Protein AF-A0A813F2N4-F1 (afdb_monomer)

pLDDT: mean 88.95, std 10.35, range [57.5, 98.19]

Structure (mmCIF, N/CA/C/O backbone):
data_AF-A0A813F2N4-F1
#
_entry.id   AF-A0A813F2N4-F1
#
loop_
_atom_site.group_PDB
_atom_site.id
_atom_site.type_symbol
_atom_site.label_atom_id
_atom_site.label_alt_id
_atom_sit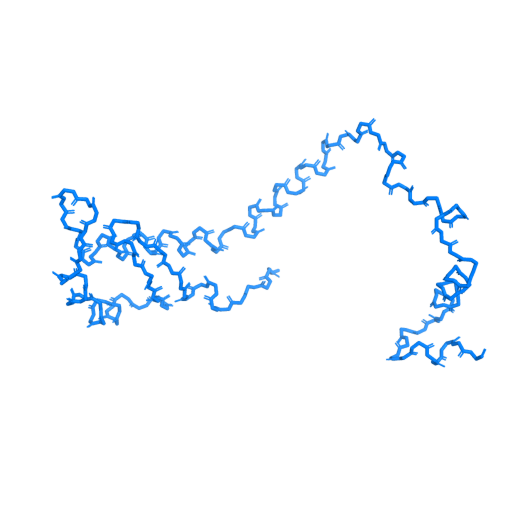e.label_comp_id
_atom_site.label_asym_id
_atom_site.label_entity_id
_atom_site.label_seq_id
_atom_site.pdbx_PDB_ins_code
_atom_site.Cartn_x
_atom_site.Cartn_y
_atom_site.Cartn_z
_atom_site.occupancy
_atom_site.B_iso_or_equiv
_atom_site.auth_seq_id
_atom_site.auth_comp_id
_atom_site.auth_asym_id
_atom_site.auth_atom_id
_atom_site.pdbx_PDB_model_num
ATOM 1 N N . ALA A 1 1 ? 2.664 7.830 13.605 1.00 60.53 1 ALA A N 1
ATOM 2 C CA . ALA A 1 1 ? 3.232 7.097 12.456 1.00 60.53 1 ALA A CA 1
ATOM 3 C C . ALA A 1 1 ? 2.482 5.782 12.321 1.00 60.53 1 ALA A C 1
ATOM 5 O O . ALA A 1 1 ? 2.373 5.070 13.312 1.00 60.53 1 ALA A O 1
ATOM 6 N N . HIS A 1 2 ? 1.909 5.490 11.155 1.00 71.88 2 HIS A N 1
ATOM 7 C CA . HIS A 1 2 ? 1.276 4.191 10.918 1.00 71.88 2 HIS A CA 1
ATOM 8 C C . HIS A 1 2 ? 2.369 3.156 10.668 1.00 71.88 2 HIS A C 1
ATOM 10 O O . HIS A 1 2 ? 3.283 3.407 9.882 1.00 71.88 2 HIS A O 1
ATOM 16 N N . TYR A 1 3 ? 2.291 2.008 11.338 1.00 78.62 3 TYR A N 1
ATOM 17 C CA . TYR A 1 3 ? 3.187 0.903 11.032 1.00 78.62 3 TYR A CA 1
ATOM 18 C C . TYR A 1 3 ? 2.746 0.268 9.712 1.00 78.62 3 TYR A C 1
ATOM 20 O O . TYR A 1 3 ? 1.629 -0.235 9.599 1.00 78.62 3 TYR A O 1
ATOM 28 N N . MET A 1 4 ? 3.626 0.298 8.716 1.00 84.62 4 MET A N 1
ATOM 29 C CA . MET A 1 4 ? 3.461 -0.450 7.476 1.00 84.62 4 MET A CA 1
ATOM 30 C C . MET A 1 4 ? 4.575 -1.475 7.377 1.00 84.62 4 MET A C 1
ATOM 32 O O . MET A 1 4 ? 5.746 -1.160 7.586 1.00 84.62 4 MET A O 1
ATOM 36 N N . CYS A 1 5 ? 4.212 -2.702 7.016 1.00 89.75 5 CYS A N 1
ATOM 37 C CA . CYS A 1 5 ? 5.206 -3.703 6.673 1.00 89.75 5 CYS A CA 1
ATOM 38 C C . CYS A 1 5 ? 5.979 -3.248 5.429 1.00 89.75 5 CYS A C 1
ATOM 40 O O . CYS A 1 5 ? 5.365 -2.869 4.430 1.00 89.75 5 CYS A O 1
ATOM 42 N N . ASN A 1 6 ? 7.310 -3.352 5.458 1.00 91.88 6 ASN A N 1
ATOM 43 C CA . ASN A 1 6 ? 8.155 -3.013 4.312 1.00 91.88 6 ASN A CA 1
ATOM 44 C C . ASN A 1 6 ? 7.744 -3.780 3.041 1.00 91.88 6 ASN A C 1
ATOM 46 O O . ASN A 1 6 ? 7.695 -3.200 1.963 1.00 91.88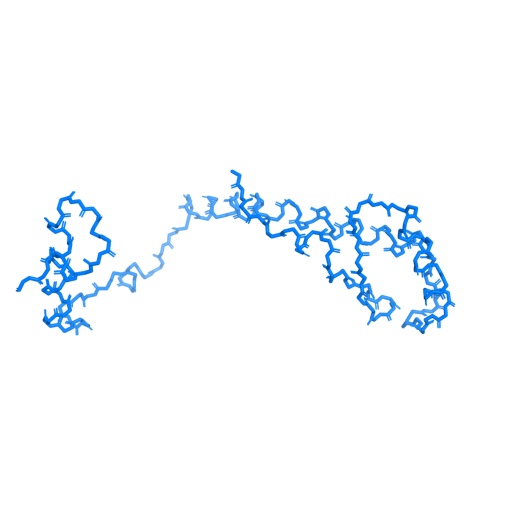 6 ASN A O 1
ATOM 50 N N . CYS A 1 7 ? 7.327 -5.046 3.176 1.00 93.62 7 CYS A N 1
ATOM 51 C CA . CYS A 1 7 ? 6.865 -5.869 2.055 1.00 93.62 7 CYS A CA 1
ATOM 52 C C . CYS A 1 7 ? 5.716 -5.221 1.268 1.00 93.62 7 CYS A C 1
ATOM 54 O O . CYS A 1 7 ? 5.628 -5.395 0.058 1.00 93.62 7 CYS A O 1
ATOM 56 N N . ARG A 1 8 ? 4.845 -4.445 1.930 1.00 92.69 8 ARG A N 1
ATOM 57 C CA . ARG A 1 8 ? 3.736 -3.739 1.271 1.00 92.69 8 ARG A CA 1
ATOM 58 C C . ARG A 1 8 ? 4.237 -2.680 0.288 1.00 92.69 8 ARG A C 1
ATOM 60 O O . ARG A 1 8 ? 3.557 -2.414 -0.702 1.00 92.69 8 ARG A O 1
ATOM 67 N N . LEU A 1 9 ? 5.385 -2.075 0.583 1.00 95.06 9 LEU A N 1
ATOM 68 C CA . LEU A 1 9 ? 5.989 -0.988 -0.185 1.00 95.06 9 LEU A CA 1
ATOM 69 C C . LEU A 1 9 ? 7.021 -1.462 -1.204 1.00 95.06 9 LEU A C 1
ATOM 71 O O . LEU A 1 9 ? 7.483 -0.633 -1.983 1.00 95.06 9 LEU A O 1
ATOM 75 N N . THR A 1 10 ? 7.390 -2.744 -1.179 1.00 97.06 10 THR A N 1
ATOM 76 C CA . THR A 1 10 ? 8.443 -3.276 -2.050 1.00 97.06 10 THR A CA 1
ATOM 77 C C . THR A 1 10 ? 8.026 -4.453 -2.915 1.00 97.06 10 THR A C 1
ATOM 79 O O . THR A 1 10 ? 8.711 -4.759 -3.885 1.00 97.06 10 THR A O 1
ATOM 82 N N . ARG A 1 11 ? 6.910 -5.117 -2.605 1.00 96.75 11 ARG A N 1
ATOM 83 C CA . ARG A 1 11 ? 6.490 -6.338 -3.299 1.00 96.75 11 ARG A CA 1
ATOM 84 C C . ARG A 1 11 ? 5.076 -6.244 -3.844 1.00 96.75 11 ARG A C 1
ATOM 86 O O . ARG A 1 11 ? 4.241 -5.465 -3.364 1.00 96.75 11 ARG A O 1
ATOM 93 N N . ASN A 1 12 ? 4.798 -7.154 -4.774 1.00 95.94 12 ASN A N 1
ATOM 94 C CA . ASN A 1 12 ? 3.459 -7.441 -5.267 1.00 95.94 12 ASN A CA 1
ATOM 95 C C . ASN A 1 12 ? 2.806 -6.187 -5.880 1.00 95.94 12 ASN A C 1
ATOM 97 O O . ASN A 1 12 ? 1.712 -5.776 -5.486 1.00 95.94 12 ASN A O 1
ATOM 101 N N . PHE A 1 13 ? 3.524 -5.517 -6.781 1.00 97.75 13 PHE A N 1
ATOM 102 C CA . PHE A 1 13 ? 2.972 -4.468 -7.639 1.00 97.75 13 PHE A CA 1
ATOM 103 C C . PHE A 1 13 ? 2.409 -5.115 -8.895 1.00 97.75 13 PHE A C 1
ATOM 105 O O . PHE A 1 13 ? 3.151 -5.771 -9.612 1.00 97.75 13 PHE A O 1
ATOM 112 N N . PHE A 1 14 ? 1.105 -4.991 -9.118 1.00 96.81 14 PHE A N 1
ATOM 113 C CA . PHE A 1 14 ? 0.442 -5.652 -10.239 1.00 96.81 14 PHE A CA 1
ATOM 114 C C . PHE A 1 14 ? 0.330 -4.685 -11.407 1.00 96.81 14 PHE A C 1
ATOM 116 O O . PHE A 1 14 ? -0.238 -3.607 -11.236 1.00 96.81 14 PHE A O 1
ATOM 123 N N . VAL A 1 15 ? 0.829 -5.080 -12.573 1.00 96.00 15 VAL A N 1
ATOM 124 C CA . VAL A 1 15 ? 0.787 -4.264 -13.790 1.00 96.00 15 VAL A CA 1
ATOM 125 C C . VAL A 1 15 ? -0.188 -4.913 -14.755 1.00 96.00 15 VAL A C 1
ATOM 127 O O . VAL A 1 15 ? 0.062 -5.979 -15.319 1.00 96.00 15 VAL A O 1
ATOM 130 N N . ARG A 1 16 ? -1.348 -4.273 -14.910 1.00 94.12 16 ARG A N 1
ATOM 131 C CA . ARG A 1 16 ? -2.510 -4.849 -15.602 1.00 94.12 16 ARG A CA 1
ATOM 132 C C . ARG A 1 16 ? -2.230 -5.167 -17.067 1.00 94.12 16 ARG A C 1
ATOM 134 O O . ARG A 1 16 ? -2.693 -6.199 -17.540 1.00 94.12 16 ARG A O 1
ATOM 141 N N . SER A 1 17 ? -1.497 -4.295 -17.753 1.00 92.38 17 SER A N 1
ATOM 142 C CA . SER A 1 17 ? -1.170 -4.432 -19.177 1.00 92.38 17 SER A CA 1
ATOM 143 C C . SER A 1 17 ? -0.355 -5.691 -19.485 1.00 92.38 17 SER A C 1
ATOM 145 O O . SER A 1 17 ? -0.402 -6.187 -20.610 1.00 92.38 17 SER A O 1
ATOM 147 N N . LEU A 1 18 ? 0.352 -6.220 -18.482 1.00 94.12 18 LEU A N 1
ATOM 148 C CA . LEU A 1 18 ? 1.160 -7.437 -18.568 1.00 94.12 18 LEU A CA 1
ATOM 149 C C . LEU A 1 18 ? 0.542 -8.623 -17.817 1.00 94.12 18 LEU A C 1
ATOM 151 O O . LEU A 1 18 ? 0.957 -9.753 -18.017 1.00 94.12 18 LEU A O 1
ATOM 155 N N . GLY A 1 19 ? -0.436 -8.388 -16.936 1.00 93.12 19 GLY A N 1
ATOM 156 C CA . GLY A 1 19 ? -0.988 -9.437 -16.075 1.00 93.12 19 GLY A CA 1
ATOM 157 C C . GLY A 1 19 ? 0.014 -9.978 -15.047 1.00 93.12 19 GLY A C 1
ATOM 158 O O . GLY A 1 19 ? -0.203 -11.056 -14.501 1.00 93.12 19 GLY A O 1
ATOM 159 N N . GLU A 1 20 ? 1.080 -9.227 -14.763 1.00 94.19 20 GLU A N 1
ATOM 160 C CA . GLU A 1 20 ? 2.240 -9.688 -13.998 1.00 94.19 20 GLU A CA 1
ATOM 161 C C . GLU A 1 20 ? 2.454 -8.896 -12.705 1.00 94.19 20 GLU A C 1
ATOM 163 O O . GLU A 1 20 ? 2.013 -7.750 -12.550 1.00 94.19 20 GLU A O 1
ATOM 168 N N . HIS A 1 21 ? 3.163 -9.526 -11.765 1.00 96.38 21 HIS A N 1
ATOM 169 C CA . HIS A 1 21 ? 3.536 -8.926 -10.488 1.00 96.38 21 HIS A CA 1
ATOM 170 C C . HIS A 1 21 ? 5.036 -8.637 -10.410 1.00 96.38 21 HIS A C 1
ATOM 172 O O . HIS A 1 21 ? 5.867 -9.496 -10.688 1.00 96.38 21 HIS A O 1
ATOM 178 N N . PHE A 1 22 ? 5.374 -7.448 -9.918 1.00 97.44 22 PHE A N 1
ATOM 179 C CA . PHE A 1 22 ? 6.742 -6.960 -9.811 1.00 97.44 22 PHE A CA 1
ATOM 180 C C . PHE A 1 22 ? 7.127 -6.617 -8.368 1.00 97.44 22 PHE A C 1
ATOM 182 O O . PHE A 1 22 ? 6.285 -6.327 -7.505 1.00 97.44 22 PHE A O 1
ATOM 189 N N . GLU A 1 23 ? 8.434 -6.628 -8.119 1.00 97.69 23 GLU A N 1
ATOM 190 C CA . GLU A 1 23 ? 9.061 -6.076 -6.918 1.00 97.69 23 GLU A CA 1
ATOM 191 C C . GLU A 1 23 ? 9.809 -4.785 -7.267 1.00 97.69 23 GLU A C 1
ATOM 193 O O . GLU A 1 23 ? 10.412 -4.683 -8.334 1.00 97.69 23 GLU A O 1
ATOM 198 N N . TYR A 1 24 ? 9.771 -3.803 -6.367 1.00 98.06 24 TYR A N 1
ATOM 199 C CA . TYR A 1 24 ? 10.444 -2.516 -6.533 1.00 98.06 24 TYR A CA 1
ATOM 200 C C . TYR A 1 24 ? 10.751 -1.891 -5.174 1.00 98.06 24 TYR A C 1
ATOM 202 O O . TYR A 1 24 ? 9.847 -1.530 -4.421 1.00 98.06 24 TYR A O 1
ATOM 210 N N . ASP A 1 25 ? 12.028 -1.745 -4.845 1.00 95.88 25 ASP A N 1
ATOM 211 C CA . ASP A 1 25 ? 12.489 -1.207 -3.563 1.00 95.88 25 ASP A CA 1
ATOM 212 C C . ASP A 1 25 ? 12.682 0.321 -3.561 1.00 95.88 25 ASP A C 1
ATOM 214 O O . ASP A 1 25 ? 12.751 0.935 -2.490 1.00 95.88 25 ASP A O 1
ATOM 218 N N . GLY A 1 26 ? 12.669 0.950 -4.737 1.00 96.12 26 GLY A N 1
ATOM 219 C CA . GLY A 1 26 ? 12.975 2.367 -4.926 1.00 96.12 26 GLY A CA 1
ATOM 220 C C . GLY A 1 26 ? 14.171 2.627 -5.845 1.00 96.12 26 GLY A C 1
ATOM 221 O O . GLY A 1 26 ? 14.452 3.793 -6.110 1.00 96.12 26 GLY A O 1
ATOM 222 N N . ASP A 1 27 ? 14.867 1.585 -6.314 1.00 97.75 27 ASP A N 1
ATOM 223 C CA . ASP A 1 27 ? 15.977 1.701 -7.262 1.00 97.75 27 ASP A CA 1
ATOM 224 C C . ASP A 1 27 ? 15.531 1.404 -8.704 1.00 97.75 27 ASP A C 1
ATOM 226 O O . ASP A 1 27 ? 15.327 0.258 -9.112 1.00 97.75 27 ASP A O 1
ATOM 230 N N . ASP A 1 28 ? 15.415 2.471 -9.493 1.00 98.19 28 ASP A N 1
ATOM 231 C CA . ASP A 1 28 ? 15.036 2.424 -10.907 1.00 98.19 28 ASP A CA 1
ATOM 232 C C . ASP A 1 28 ? 16.036 1.641 -11.765 1.00 98.19 28 ASP A C 1
ATOM 234 O O . ASP A 1 28 ? 15.642 0.915 -12.677 1.00 98.19 28 ASP A O 1
ATOM 238 N N . VAL A 1 29 ? 17.334 1.766 -11.472 1.00 97.81 29 VAL A N 1
ATOM 239 C CA . VAL A 1 29 ? 18.397 1.128 -12.259 1.00 97.81 29 VAL A CA 1
ATOM 240 C C . VAL A 1 29 ? 18.377 -0.376 -12.025 1.00 97.81 29 VAL A C 1
ATOM 242 O O . VAL A 1 29 ? 18.477 -1.160 -12.973 1.00 97.81 29 VAL A O 1
ATOM 245 N N . THR A 1 30 ? 18.219 -0.792 -10.767 1.00 97.25 30 THR A N 1
ATOM 246 C CA . THR A 1 30 ? 18.077 -2.212 -10.428 1.00 97.25 30 THR A CA 1
ATOM 247 C C . THR A 1 30 ? 16.807 -2.792 -11.041 1.00 97.25 30 THR A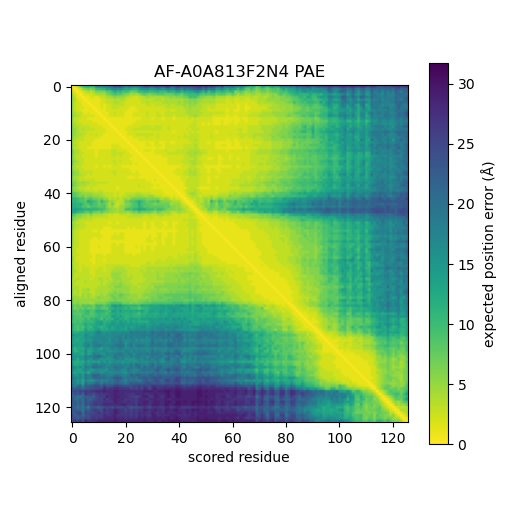 C 1
ATOM 249 O O . THR A 1 30 ? 16.883 -3.869 -11.637 1.00 97.25 30 THR A O 1
ATOM 252 N N . PHE A 1 31 ? 15.685 -2.067 -10.976 1.00 97.88 31 PHE A N 1
ATOM 253 C CA . PHE A 1 31 ? 14.432 -2.483 -11.602 1.00 97.88 31 PHE A CA 1
ATOM 254 C C . PHE A 1 31 ? 14.587 -2.695 -13.111 1.00 97.88 31 PHE A C 1
ATOM 256 O O . PHE A 1 31 ? 14.288 -3.781 -13.609 1.00 97.88 31 PHE A O 1
ATOM 263 N N . ALA A 1 32 ? 15.114 -1.698 -13.829 1.00 97.25 32 ALA A N 1
ATOM 264 C CA . ALA A 1 32 ? 15.302 -1.779 -15.273 1.00 97.25 32 ALA A CA 1
ATOM 265 C C . ALA A 1 32 ? 16.207 -2.960 -15.645 1.00 97.25 32 ALA A C 1
ATOM 267 O O . ALA A 1 32 ? 15.828 -3.814 -16.442 1.00 97.25 32 ALA A O 1
ATOM 268 N N . ARG A 1 33 ? 17.359 -3.098 -14.978 1.00 97.19 33 ARG A N 1
ATOM 269 C CA . ARG A 1 33 ? 18.282 -4.217 -15.211 1.00 97.19 33 ARG A CA 1
ATOM 270 C C . ARG A 1 33 ? 17.632 -5.585 -14.977 1.00 97.19 33 ARG A C 1
ATOM 272 O O . ARG A 1 33 ? 17.977 -6.544 -15.667 1.00 97.19 33 ARG A O 1
ATOM 279 N N . GLN A 1 34 ? 16.751 -5.696 -13.984 1.00 96.75 34 GLN A N 1
ATOM 280 C CA . GLN A 1 34 ? 16.095 -6.951 -13.625 1.00 96.75 34 GLN A CA 1
ATOM 281 C C . GLN A 1 34 ? 14.959 -7.312 -14.587 1.00 96.75 34 GLN A C 1
ATOM 283 O O . GLN A 1 34 ? 14.831 -8.480 -14.956 1.00 96.75 34 GLN A O 1
ATOM 288 N N . TYR A 1 35 ? 14.147 -6.333 -14.988 1.00 96.75 35 TYR A N 1
ATOM 289 C CA . TYR A 1 35 ? 12.868 -6.595 -15.645 1.00 96.75 35 TYR A CA 1
ATOM 290 C C . TYR A 1 35 ? 12.786 -6.146 -17.103 1.00 96.75 35 TYR A C 1
ATOM 292 O O . TYR A 1 35 ? 11.861 -6.579 -17.774 1.00 96.75 35 TYR A O 1
ATOM 300 N N . GLU A 1 36 ? 13.736 -5.380 -17.648 1.00 95.62 36 GLU A N 1
ATOM 301 C CA . GLU A 1 36 ? 13.683 -4.910 -19.046 1.00 95.62 36 GLU A CA 1
ATOM 302 C C . GLU A 1 36 ? 13.482 -6.064 -20.040 1.00 95.62 36 GLU A C 1
ATOM 304 O O . GLU A 1 36 ? 12.585 -6.020 -20.877 1.00 95.62 36 GLU A O 1
ATOM 309 N N . LYS A 1 37 ? 14.257 -7.148 -19.906 1.00 94.38 37 LYS A N 1
ATOM 310 C CA . LYS A 1 37 ? 14.115 -8.334 -20.769 1.00 94.38 37 LYS A CA 1
ATOM 311 C C . LYS A 1 37 ? 12.847 -9.136 -20.491 1.00 94.38 37 LYS A C 1
ATOM 313 O O . LYS A 1 37 ? 12.321 -9.750 -21.410 1.00 94.38 37 LYS A O 1
ATOM 318 N N . VAL A 1 38 ? 12.396 -9.164 -19.236 1.00 93.38 38 VAL A N 1
ATOM 319 C CA . VAL A 1 38 ? 11.179 -9.885 -18.828 1.00 93.38 38 VAL A CA 1
ATOM 320 C C . VAL A 1 38 ? 9.956 -9.193 -19.416 1.00 93.38 38 VAL A C 1
ATOM 322 O O . VAL A 1 38 ? 9.123 -9.852 -20.020 1.00 93.38 38 VAL A O 1
ATOM 325 N N . ILE A 1 39 ? 9.911 -7.866 -19.310 1.00 95.00 39 ILE A N 1
ATOM 326 C CA . ILE A 1 39 ? 8.880 -7.016 -19.899 1.00 95.00 39 ILE A CA 1
ATOM 327 C C . ILE A 1 39 ? 8.949 -7.129 -21.420 1.00 95.00 39 ILE A C 1
ATOM 329 O O . ILE A 1 39 ? 7.956 -7.457 -22.037 1.00 95.00 39 ILE A O 1
ATOM 333 N N . ALA A 1 40 ? 10.113 -6.974 -22.053 1.00 92.44 40 ALA A N 1
ATOM 334 C CA . ALA A 1 40 ? 10.202 -7.085 -23.512 1.00 92.44 40 ALA A CA 1
ATOM 335 C C . ALA A 1 40 ? 9.761 -8.458 -24.073 1.00 92.44 40 ALA A C 1
ATOM 337 O O . ALA A 1 40 ? 9.399 -8.544 -25.244 1.00 92.44 40 ALA A O 1
ATOM 338 N N . ALA A 1 41 ? 9.821 -9.523 -23.266 1.00 91.12 41 ALA A N 1
ATOM 339 C CA . ALA A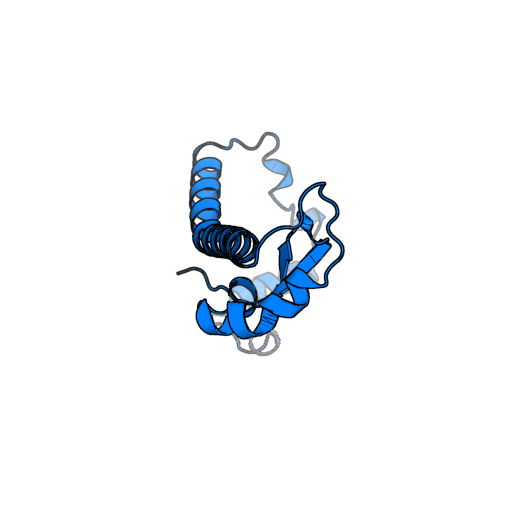 1 41 ? 9.419 -10.876 -23.650 1.00 91.12 41 ALA A CA 1
ATOM 340 C C . ALA A 1 41 ? 8.011 -11.277 -23.172 1.00 91.12 41 ALA A C 1
ATOM 342 O O . ALA A 1 41 ? 7.573 -12.382 -23.496 1.00 91.12 41 ALA A O 1
ATOM 343 N N . SER A 1 42 ? 7.329 -10.445 -22.380 1.00 89.38 42 SER A N 1
ATOM 344 C CA . SER A 1 42 ? 6.011 -10.782 -21.843 1.00 89.38 42 SER A CA 1
ATOM 345 C C . SER A 1 42 ? 4.927 -10.700 -22.914 1.00 89.38 42 SER A C 1
ATOM 347 O O . SER A 1 42 ? 5.057 -10.002 -23.917 1.00 89.38 42 SER A O 1
ATOM 349 N N . GLU A 1 43 ? 3.827 -11.412 -22.698 1.00 87.38 43 GLU A N 1
ATOM 350 C CA . GLU A 1 43 ? 2.617 -11.178 -23.476 1.00 87.38 43 GLU A CA 1
ATOM 351 C C . GLU A 1 43 ? 1.888 -9.970 -22.886 1.00 87.38 43 GLU A C 1
ATOM 353 O O . GLU A 1 43 ? 1.633 -9.910 -21.684 1.00 87.38 43 GLU A O 1
ATOM 358 N N . SER A 1 44 ? 1.551 -8.996 -23.730 1.00 84.31 44 SER A N 1
ATOM 359 C CA . SER A 1 44 ? 0.715 -7.878 -23.308 1.00 84.31 44 SER A CA 1
ATOM 360 C C . SER A 1 44 ? -0.746 -8.155 -23.643 1.00 84.31 44 SER A C 1
ATOM 362 O O . SER A 1 44 ? -1.075 -8.608 -24.739 1.00 84.31 44 SER A O 1
ATOM 364 N N . ALA A 1 45 ? -1.632 -7.840 -22.700 1.00 79.19 45 ALA A N 1
ATOM 365 C CA . ALA A 1 45 ? -3.075 -7.844 -22.924 1.00 79.19 45 ALA A CA 1
ATOM 366 C C . ALA A 1 45 ? -3.549 -6.625 -23.742 1.00 79.19 45 ALA A C 1
ATOM 368 O O . ALA A 1 45 ? -4.712 -6.562 -24.145 1.00 79.19 45 ALA A O 1
ATOM 369 N N . GLU A 1 46 ? -2.672 -5.643 -23.960 1.00 81.94 46 GLU A N 1
ATOM 370 C CA . GLU A 1 46 ? -2.962 -4.406 -24.677 1.00 81.94 46 GLU A CA 1
ATOM 371 C C . GLU A 1 46 ? -2.455 -4.453 -26.123 1.00 81.94 46 GLU A C 1
ATOM 373 O O . GLU A 1 46 ? -1.606 -5.262 -26.494 1.00 81.94 46 GLU A O 1
ATOM 378 N N . ALA A 1 47 ? -2.991 -3.568 -26.971 1.00 78.00 47 ALA A N 1
ATOM 379 C CA . ALA A 1 47 ? -2.625 -3.522 -28.389 1.00 78.00 47 ALA A CA 1
ATOM 380 C C . ALA A 1 47 ? -1.173 -3.058 -28.619 1.00 78.00 47 ALA A C 1
ATOM 382 O O . ALA A 1 47 ? -0.580 -3.384 -29.646 1.00 78.00 47 ALA A O 1
ATOM 383 N N . ALA A 1 48 ? -0.618 -2.289 -27.678 1.00 87.12 48 ALA A N 1
ATOM 384 C CA . ALA A 1 48 ? 0.771 -1.854 -27.666 1.00 87.12 48 ALA A CA 1
ATOM 385 C C . ALA A 1 48 ? 1.467 -2.439 -26.435 1.00 87.12 48 ALA A C 1
ATOM 387 O O . ALA A 1 48 ? 0.948 -2.347 -25.326 1.00 87.12 48 ALA A O 1
ATOM 388 N N . HIS A 1 49 ? 2.643 -3.032 -26.640 1.00 91.69 49 HIS A N 1
ATOM 389 C CA . HIS A 1 49 ? 3.430 -3.577 -25.544 1.00 91.69 49 HIS A CA 1
ATOM 390 C C . HIS A 1 49 ? 4.047 -2.429 -24.726 1.00 91.69 49 HIS A C 1
ATOM 392 O O . HIS A 1 49 ? 4.727 -1.589 -25.325 1.00 91.69 49 HIS A O 1
ATOM 398 N N . PRO A 1 50 ? 3.870 -2.381 -23.391 1.00 93.88 50 PRO A N 1
ATOM 399 C CA . PRO A 1 50 ? 4.439 -1.310 -22.584 1.00 93.88 50 PRO A CA 1
ATOM 400 C C . PRO A 1 50 ? 5.967 -1.401 -22.536 1.00 93.88 50 PRO A C 1
ATOM 402 O O . PRO A 1 50 ? 6.556 -2.488 -22.543 1.00 93.88 50 PRO A O 1
ATOM 405 N N . SER A 1 51 ? 6.606 -0.242 -22.464 1.00 95.19 51 SER A N 1
ATOM 406 C CA . SER A 1 51 ? 8.030 -0.083 -22.182 1.00 95.19 51 SER A CA 1
ATOM 407 C C . SER A 1 51 ? 8.341 -0.301 -20.697 1.00 95.19 51 SER A C 1
ATOM 409 O O . SER A 1 51 ? 7.469 -0.201 -19.832 1.00 95.19 51 SER A O 1
ATOM 411 N N . VAL A 1 52 ? 9.615 -0.554 -20.376 1.00 96.56 52 VAL A N 1
ATOM 412 C CA . VAL A 1 52 ? 10.070 -0.671 -18.978 1.00 96.56 52 VAL A CA 1
ATOM 413 C C . VAL A 1 52 ? 9.796 0.599 -18.166 1.00 96.56 52 VAL A C 1
ATOM 415 O O . VAL A 1 52 ? 9.452 0.506 -16.988 1.00 96.56 52 VAL A O 1
ATOM 418 N N . ASP A 1 53 ? 9.878 1.769 -18.801 1.00 96.75 53 ASP A N 1
ATOM 419 C CA . ASP A 1 53 ? 9.632 3.061 -18.160 1.00 96.75 53 ASP A CA 1
ATOM 420 C C . ASP A 1 53 ? 8.148 3.260 -17.825 1.00 96.75 53 ASP A C 1
ATOM 422 O O . ASP A 1 53 ? 7.825 3.764 -16.749 1.00 96.75 53 ASP A O 1
ATOM 426 N N . GLU A 1 54 ? 7.237 2.816 -18.696 1.00 96.12 54 GLU A N 1
ATOM 427 C CA . GLU A 1 54 ? 5.790 2.852 -18.435 1.00 96.12 54 GLU A CA 1
ATOM 428 C C . GLU A 1 54 ? 5.403 1.914 -17.288 1.00 96.12 54 GLU A C 1
ATOM 430 O O . GLU A 1 54 ? 4.663 2.306 -16.384 1.00 96.12 54 GLU A O 1
ATOM 435 N N . VAL A 1 55 ? 5.963 0.700 -17.272 1.00 97.38 55 VAL A N 1
ATOM 436 C CA . VAL A 1 55 ? 5.776 -0.259 -16.172 1.00 97.38 55 VAL A CA 1
ATOM 437 C C . VAL A 1 55 ? 6.307 0.318 -14.855 1.00 97.38 55 VAL A C 1
ATOM 439 O O . VAL A 1 55 ? 5.639 0.250 -13.822 1.00 97.38 55 VAL A O 1
ATOM 442 N N . LEU A 1 56 ? 7.497 0.925 -14.875 1.00 98.00 56 LEU A N 1
ATOM 443 C CA . LEU A 1 56 ? 8.093 1.551 -13.696 1.00 98.00 56 LEU A CA 1
ATOM 444 C C . LEU A 1 56 ? 7.265 2.746 -13.198 1.00 98.00 56 LEU A C 1
ATOM 446 O O . LEU A 1 56 ? 7.144 2.942 -11.986 1.00 98.00 56 LEU A O 1
ATOM 450 N N . ALA A 1 57 ? 6.684 3.535 -14.104 1.00 98.00 57 ALA A N 1
ATOM 451 C CA . ALA A 1 57 ? 5.807 4.647 -13.750 1.00 98.00 57 ALA A CA 1
ATOM 452 C C . ALA A 1 57 ? 4.548 4.169 -13.003 1.00 98.00 57 ALA A C 1
ATOM 454 O O . ALA A 1 57 ? 4.252 4.708 -11.934 1.00 98.00 57 ALA A O 1
ATOM 455 N N . ASP A 1 58 ? 3.875 3.122 -13.495 1.00 97.50 58 ASP A N 1
ATOM 456 C CA . ASP A 1 58 ? 2.719 2.501 -12.821 1.00 97.50 58 ASP A CA 1
ATOM 457 C C . ASP A 1 58 ? 3.103 1.991 -11.418 1.00 97.50 58 ASP A C 1
ATOM 459 O O . ASP A 1 58 ? 2.486 2.332 -10.405 1.00 97.50 58 ASP A O 1
ATOM 463 N N . ILE A 1 59 ? 4.213 1.256 -11.310 1.00 98.12 59 ILE A N 1
ATOM 464 C CA . ILE A 1 59 ? 4.701 0.738 -10.024 1.00 98.12 59 ILE A CA 1
ATOM 465 C C . ILE A 1 59 ? 4.991 1.868 -9.025 1.00 98.12 59 ILE A C 1
ATOM 467 O O . ILE A 1 59 ? 4.653 1.757 -7.839 1.00 98.12 59 ILE A O 1
ATOM 471 N N . LYS A 1 60 ? 5.605 2.966 -9.477 1.00 98.12 60 LYS A N 1
ATOM 472 C CA . LYS A 1 60 ? 5.878 4.140 -8.637 1.00 98.12 60 LYS A CA 1
ATOM 473 C C . LYS A 1 60 ? 4.598 4.808 -8.158 1.00 98.12 60 LYS A C 1
ATOM 475 O O . LYS A 1 60 ? 4.516 5.150 -6.976 1.00 98.12 60 LYS A O 1
ATOM 480 N N . GLU A 1 61 ? 3.609 4.953 -9.035 1.00 97.88 61 GLU A N 1
ATOM 481 C CA . GLU A 1 61 ? 2.299 5.482 -8.668 1.00 97.88 61 GLU A CA 1
ATOM 482 C C . GLU A 1 61 ? 1.654 4.606 -7.589 1.00 97.88 61 GLU A C 1
ATOM 484 O O . GLU A 1 61 ? 1.293 5.098 -6.516 1.00 97.88 61 GLU A O 1
ATOM 489 N N . GLN A 1 62 ? 1.608 3.289 -7.804 1.00 97.88 62 GLN A N 1
ATOM 490 C CA . GLN A 1 62 ? 1.091 2.346 -6.816 1.00 97.88 62 GLN A CA 1
ATOM 491 C C . GLN A 1 62 ? 1.850 2.438 -5.489 1.00 97.88 62 GLN A C 1
ATOM 493 O O . GLN A 1 62 ? 1.240 2.381 -4.420 1.00 97.88 62 GLN A O 1
ATOM 498 N N . ARG A 1 63 ? 3.181 2.558 -5.514 1.00 96.75 63 ARG A N 1
ATOM 499 C CA . ARG A 1 63 ? 3.993 2.692 -4.298 1.00 96.75 63 ARG A CA 1
ATOM 500 C C . ARG A 1 63 ? 3.634 3.955 -3.531 1.00 96.75 63 ARG A C 1
ATOM 502 O O . ARG A 1 63 ? 3.513 3.885 -2.309 1.00 96.75 63 ARG A O 1
ATOM 509 N N . GLU A 1 64 ? 3.442 5.076 -4.214 1.00 96.00 64 GLU A N 1
ATOM 510 C CA . GLU A 1 64 ? 3.063 6.322 -3.555 1.00 96.00 64 GLU A CA 1
ATOM 511 C C . GLU A 1 64 ? 1.643 6.256 -2.987 1.00 96.00 64 GLU A C 1
ATOM 513 O O . GLU A 1 64 ? 1.460 6.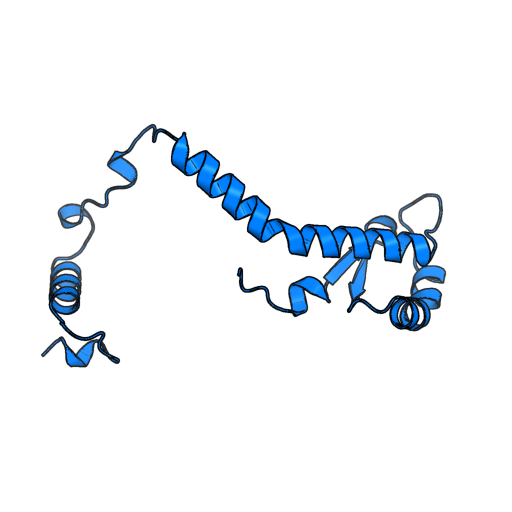526 -1.801 1.00 96.00 64 GLU A O 1
ATOM 518 N N . GLN A 1 65 ? 0.673 5.749 -3.754 1.00 95.38 65 GLN A N 1
ATOM 519 C CA . GLN A 1 65 ? -0.688 5.502 -3.260 1.00 95.38 65 GLN A CA 1
ATOM 520 C C . GLN A 1 65 ? -0.675 4.648 -1.982 1.00 95.38 65 GLN A C 1
ATOM 522 O O . GLN A 1 65 ? -1.352 4.946 -1.000 1.00 95.38 65 GLN A O 1
ATOM 527 N N . ARG A 1 66 ? 0.143 3.587 -1.944 1.00 95.06 66 ARG A N 1
ATOM 528 C CA . ARG A 1 66 ? 0.297 2.731 -0.755 1.00 95.06 66 ARG A CA 1
ATOM 529 C C . ARG A 1 66 ? 0.872 3.484 0.446 1.00 95.06 66 ARG A C 1
ATOM 531 O O . ARG A 1 66 ? 0.519 3.145 1.575 1.00 95.06 66 ARG A O 1
ATOM 538 N N . ARG A 1 67 ? 1.752 4.466 0.224 1.00 93.50 67 ARG A N 1
ATOM 539 C CA . ARG A 1 67 ? 2.365 5.279 1.288 1.00 93.50 67 ARG A CA 1
ATOM 540 C C . ARG A 1 67 ? 1.385 6.279 1.887 1.00 93.50 67 ARG A C 1
ATOM 542 O O . ARG A 1 67 ? 1.427 6.480 3.101 1.00 93.50 67 ARG A O 1
ATOM 549 N N . THR A 1 68 ? 0.517 6.880 1.074 1.00 93.75 68 THR A N 1
ATOM 550 C CA . THR A 1 68 ? -0.447 7.895 1.532 1.00 93.75 68 THR A CA 1
ATOM 551 C C . THR A 1 68 ? -1.719 7.284 2.118 1.00 93.75 68 THR A C 1
ATOM 553 O O . THR A 1 68 ? -2.304 7.862 3.038 1.00 93.75 68 THR A O 1
ATOM 556 N N . LEU A 1 69 ? -2.102 6.076 1.679 1.00 93.50 69 LEU A N 1
ATOM 557 C CA . LEU A 1 69 ? -3.352 5.408 2.064 1.00 93.50 69 LEU A CA 1
ATOM 558 C C . LEU A 1 69 ? -3.645 5.396 3.579 1.00 93.50 69 LEU A C 1
ATOM 560 O O . LEU A 1 69 ? -4.788 5.659 3.951 1.00 93.50 69 LEU A O 1
ATOM 564 N N . PRO A 1 70 ? -2.686 5.111 4.488 1.00 92.12 70 PRO A N 1
ATOM 565 C CA . PRO A 1 70 ? -2.981 5.104 5.920 1.00 92.12 70 PRO A CA 1
ATOM 566 C C . PRO A 1 70 ? -3.406 6.476 6.453 1.00 92.12 70 PRO A C 1
ATOM 568 O O . PRO A 1 70 ? -4.335 6.559 7.255 1.00 92.12 70 PRO A O 1
ATOM 571 N N . GLN A 1 71 ? -2.761 7.547 5.982 1.00 92.12 71 GLN A N 1
ATOM 572 C CA . GLN A 1 71 ? -3.087 8.914 6.390 1.00 92.12 71 GLN A CA 1
ATOM 573 C C . GLN A 1 71 ? -4.455 9.321 5.841 1.00 92.12 71 GLN A C 1
ATOM 575 O O . GLN A 1 71 ? -5.285 9.860 6.571 1.00 92.12 71 GLN A O 1
ATOM 580 N N . GLU A 1 72 ? -4.729 9.002 4.576 1.00 94.50 72 GLU A N 1
ATOM 581 C CA . GLU A 1 72 ? -6.036 9.235 3.954 1.00 94.50 72 GLU A CA 1
ATOM 582 C C . GLU A 1 72 ? -7.158 8.471 4.668 1.00 94.50 72 GLU A C 1
ATOM 584 O O . GLU A 1 72 ? -8.241 9.015 4.897 1.00 94.50 72 GLU A O 1
ATOM 589 N N . ALA A 1 73 ? -6.902 7.218 5.056 1.00 92.94 73 ALA A N 1
ATOM 590 C CA . ALA A 1 73 ? -7.838 6.404 5.819 1.00 92.94 73 ALA A CA 1
ATOM 591 C C . ALA A 1 73 ? -8.109 7.006 7.202 1.00 92.94 73 ALA A C 1
ATOM 593 O O . ALA A 1 73 ? -9.262 7.051 7.631 1.00 92.94 73 ALA A O 1
ATOM 594 N N . GLU A 1 74 ? -7.080 7.515 7.881 1.00 93.25 74 GLU A N 1
ATOM 595 C CA . GLU A 1 74 ? -7.243 8.182 9.170 1.00 93.25 74 GLU A CA 1
ATOM 596 C C . GLU A 1 74 ? -8.064 9.471 9.039 1.00 93.25 74 GLU A C 1
ATOM 598 O O . GLU A 1 74 ? -9.019 9.671 9.791 1.00 93.25 74 GLU A O 1
ATOM 603 N N . LEU A 1 75 ? -7.752 10.323 8.058 1.00 94.31 75 LEU A N 1
ATOM 604 C CA . LEU A 1 75 ? -8.510 11.547 7.791 1.00 94.31 75 LEU A CA 1
ATOM 605 C C . LEU A 1 75 ? -9.984 11.238 7.505 1.00 94.31 75 LEU A C 1
ATOM 607 O O . LEU A 1 75 ? -10.876 11.879 8.065 1.00 94.31 75 LEU A O 1
ATOM 611 N N . ARG A 1 76 ? -10.246 10.205 6.698 1.00 94.50 76 ARG A N 1
ATOM 612 C CA . ARG A 1 76 ? -11.601 9.732 6.400 1.00 94.50 76 ARG A CA 1
ATOM 613 C C . ARG A 1 76 ? -12.311 9.224 7.652 1.00 94.50 76 ARG A C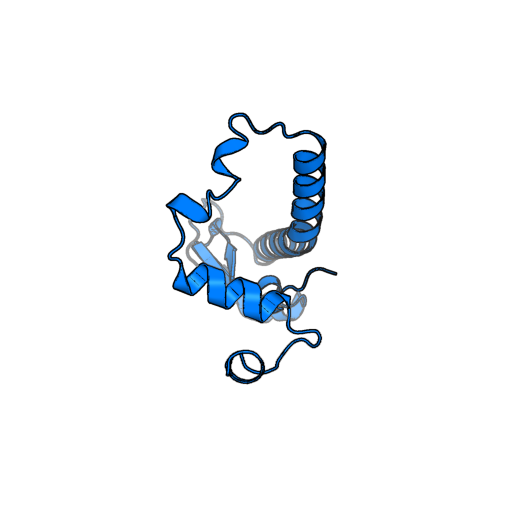 1
ATOM 615 O O . ARG A 1 76 ? -13.460 9.590 7.883 1.00 94.50 76 ARG A O 1
ATOM 622 N N . ALA A 1 77 ? -11.634 8.428 8.477 1.00 94.38 77 ALA A N 1
ATOM 623 C CA . ALA A 1 77 ? -12.189 7.915 9.724 1.00 94.38 77 ALA A CA 1
ATOM 624 C C . ALA A 1 77 ? -12.549 9.049 10.694 1.00 94.38 77 ALA A C 1
ATOM 626 O O . ALA A 1 77 ? -13.643 9.037 11.256 1.00 94.38 77 ALA A O 1
ATOM 627 N N . ARG A 1 78 ? -11.682 10.061 10.842 1.00 95.38 78 ARG A N 1
ATOM 628 C CA . ARG A 1 78 ? -11.966 11.249 11.665 1.00 95.38 78 ARG A CA 1
ATOM 629 C C . ARG A 1 78 ? -13.169 12.029 11.138 1.00 95.38 78 ARG A C 1
ATOM 631 O O . ARG A 1 78 ? -14.032 12.412 11.922 1.00 95.38 78 ARG A O 1
ATOM 638 N N . HIS A 1 79 ? -13.250 12.241 9.824 1.00 95.00 79 HIS A N 1
ATOM 639 C CA . HIS A 1 79 ? -14.369 12.956 9.208 1.00 95.00 79 HIS A CA 1
ATOM 640 C C . HIS A 1 79 ? -15.708 12.230 9.408 1.00 95.00 79 HIS A C 1
ATOM 642 O O . HIS A 1 79 ? -16.704 12.848 9.794 1.00 95.00 79 HIS A O 1
ATOM 648 N N . ILE A 1 80 ? -15.720 10.908 9.210 1.00 94.38 80 ILE A N 1
ATOM 649 C CA . ILE A 1 80 ? -16.896 10.071 9.471 1.00 94.38 80 ILE A CA 1
ATOM 650 C C . ILE A 1 80 ? -17.256 10.141 10.955 1.00 94.38 80 ILE A C 1
ATOM 652 O O . ILE A 1 80 ? -18.401 10.420 11.282 1.00 94.38 80 ILE A O 1
ATOM 656 N N . ALA A 1 81 ? -16.297 9.963 11.865 1.00 91.62 81 ALA A N 1
ATOM 657 C CA . ALA A 1 81 ? -16.559 10.007 13.303 1.00 91.62 81 ALA A CA 1
ATOM 658 C C . ALA A 1 81 ? -17.158 11.346 13.771 1.00 91.62 81 ALA A C 1
ATOM 660 O O . ALA A 1 81 ? -17.972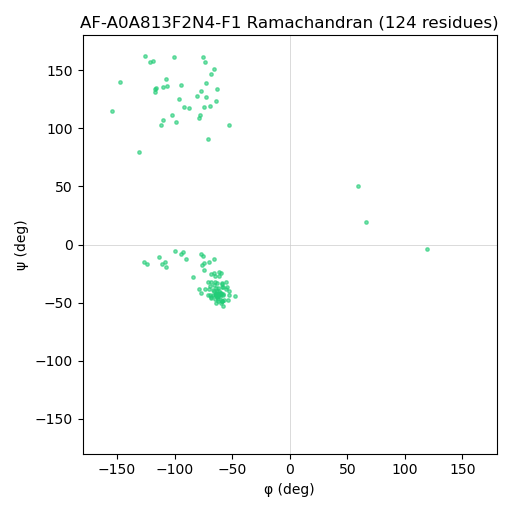 11.355 14.689 1.00 91.62 81 ALA A O 1
ATOM 661 N N . ALA A 1 82 ? -16.791 12.461 13.132 1.00 94.00 82 ALA A N 1
ATOM 662 C CA . ALA A 1 82 ? -17.297 13.789 13.474 1.00 94.00 82 ALA A CA 1
ATOM 663 C C . ALA A 1 82 ? -18.745 14.051 13.016 1.00 94.00 82 ALA A C 1
ATOM 665 O O . ALA A 1 82 ? -19.392 14.949 13.546 1.00 94.00 82 ALA A O 1
ATOM 666 N N . SER A 1 83 ? -19.245 13.312 12.022 1.00 92.44 83 SER A N 1
ATOM 667 C CA . SER A 1 83 ? -20.525 13.606 11.354 1.00 92.44 83 SER A CA 1
ATOM 668 C C . SER A 1 83 ? -21.511 12.436 11.326 1.00 92.44 83 SER A C 1
ATOM 670 O O . SER A 1 83 ? -22.697 12.625 11.053 1.00 92.44 83 SER A O 1
ATOM 672 N N . TYR A 1 84 ? -21.047 11.220 11.604 1.00 90.94 84 TYR A N 1
ATOM 673 C CA . TYR A 1 84 ? -21.853 10.015 11.507 1.00 90.94 84 TYR A CA 1
ATOM 674 C C . TYR A 1 84 ? -22.791 9.866 12.704 1.00 90.94 84 TYR A C 1
ATOM 676 O O . TYR A 1 84 ? -22.373 9.549 13.819 1.00 90.94 84 TYR A O 1
ATOM 684 N N . ASN A 1 85 ? -24.088 10.001 12.436 1.00 89.31 85 ASN A N 1
ATOM 685 C CA . ASN A 1 85 ? -25.142 9.661 13.380 1.00 89.31 85 ASN A CA 1
ATOM 686 C C . ASN A 1 85 ? -25.588 8.214 13.160 1.00 89.31 85 ASN A C 1
ATOM 688 O O . ASN A 1 85 ? -26.093 7.857 12.095 1.00 89.31 85 ASN A O 1
ATOM 692 N N . ARG A 1 86 ? -25.415 7.370 14.182 1.00 89.38 86 ARG A N 1
ATOM 693 C CA . ARG A 1 86 ? -25.860 5.969 14.144 1.00 89.38 86 ARG A CA 1
ATOM 694 C C . ARG A 1 86 ? -27.383 5.915 14.021 1.00 89.38 86 ARG A C 1
ATOM 696 O O . ARG A 1 86 ? -28.079 6.410 14.898 1.00 89.38 86 ARG A O 1
ATOM 703 N N . LEU A 1 87 ? -27.890 5.240 12.988 1.00 92.38 87 LEU A N 1
ATOM 704 C CA . LEU A 1 87 ? -29.335 5.053 12.794 1.00 92.38 87 LEU A CA 1
ATOM 705 C C . LEU A 1 87 ? -29.975 4.187 13.892 1.00 92.38 87 LEU A C 1
ATOM 707 O O . LEU A 1 87 ? -31.118 4.412 14.272 1.00 92.38 87 LEU A O 1
ATOM 711 N N . ARG A 1 88 ? -29.237 3.186 14.384 1.00 90.75 88 ARG A N 1
ATOM 712 C CA . ARG A 1 88 ? -29.652 2.260 15.447 1.00 90.75 88 ARG A CA 1
ATOM 713 C C . ARG A 1 88 ? -28.538 2.179 16.496 1.00 90.75 88 ARG A C 1
ATOM 715 O O . ARG A 1 88 ? -27.695 1.290 16.405 1.00 90.75 88 ARG A O 1
ATOM 722 N N . PRO A 1 89 ? -28.411 3.142 17.424 1.00 87.12 89 PRO A N 1
ATOM 723 C CA . PRO A 1 89 ? -27.332 3.135 18.413 1.00 87.12 89 PRO A CA 1
ATOM 724 C C . PRO A 1 89 ? -27.359 1.902 19.329 1.00 87.12 89 PRO A C 1
ATOM 726 O O . PRO A 1 89 ? -26.308 1.471 19.796 1.00 87.12 89 PRO A O 1
ATOM 729 N N . GLU A 1 90 ? -28.528 1.300 19.542 1.00 85.19 90 GLU A N 1
ATOM 730 C CA . GLU A 1 90 ? -28.729 0.156 20.427 1.00 85.19 90 GLU A CA 1
ATOM 731 C C . GLU A 1 90 ? -28.010 -1.121 19.976 1.00 85.19 90 GLU A C 1
ATOM 733 O O . GLU A 1 90 ? -27.632 -1.915 20.827 1.00 85.19 90 GLU A O 1
ATOM 738 N N . VAL A 1 91 ? -27.742 -1.315 18.676 1.00 86.06 91 VAL A N 1
ATOM 739 C CA . VAL A 1 9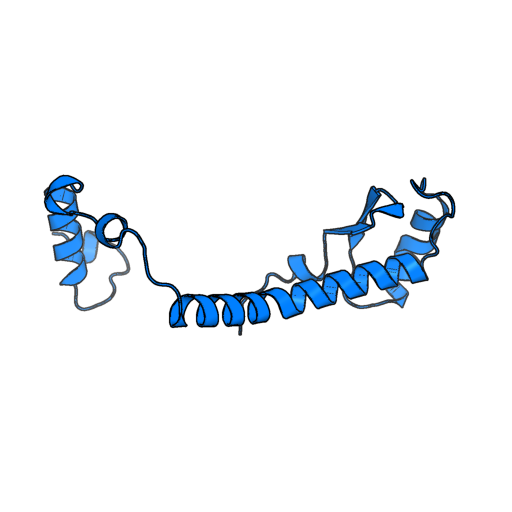1 ? -27.034 -2.527 18.202 1.00 86.06 91 VAL A CA 1
ATOM 740 C C . VAL A 1 91 ? -25.538 -2.498 18.513 1.00 86.06 91 VAL A C 1
ATOM 742 O O . VAL A 1 91 ? -24.866 -3.520 18.433 1.00 86.06 91 VAL A O 1
ATOM 745 N N . TYR A 1 92 ? -25.010 -1.320 18.851 1.00 81.25 92 TYR A N 1
ATOM 746 C CA . TYR A 1 92 ? -23.606 -1.128 19.209 1.00 81.25 92 TYR A CA 1
ATOM 747 C C . TYR A 1 92 ? -23.366 -1.237 20.717 1.00 81.25 92 TYR A C 1
ATOM 749 O O . TYR A 1 92 ? -22.214 -1.210 21.146 1.00 81.25 92 TYR A O 1
ATOM 757 N N . ASN A 1 93 ? -24.433 -1.353 21.510 1.00 83.50 93 ASN A N 1
ATOM 758 C CA . ASN A 1 93 ? -24.351 -1.608 22.938 1.00 83.50 93 ASN A CA 1
ATOM 759 C C . ASN A 1 93 ? -24.667 -3.084 23.169 1.00 83.50 93 ASN A C 1
ATOM 761 O O . ASN A 1 93 ? -25.791 -3.532 22.952 1.00 83.50 93 ASN A O 1
ATOM 765 N N . LEU A 1 94 ? -23.663 -3.849 23.589 1.00 83.88 94 LEU A N 1
ATOM 766 C CA . LEU A 1 94 ? -23.871 -5.236 23.977 1.00 83.88 94 LEU A CA 1
ATOM 767 C C . LEU A 1 94 ? -24.682 -5.274 25.277 1.00 83.88 94 LEU A C 1
ATOM 769 O O . LEU A 1 94 ? -24.224 -4.781 26.307 1.00 83.88 94 LEU A O 1
ATOM 773 N N . ASP A 1 95 ? -25.859 -5.894 25.241 1.00 87.94 95 ASP A N 1
ATOM 774 C CA . ASP A 1 95 ? -26.590 -6.269 26.451 1.00 87.94 95 ASP A CA 1
ATOM 775 C C . ASP A 1 95 ? -25.854 -7.436 27.129 1.00 87.94 95 ASP A C 1
ATOM 777 O O . ASP A 1 95 ? -26.044 -8.610 26.803 1.00 87.94 95 ASP A O 1
ATOM 781 N N . ALA A 1 96 ? -24.934 -7.088 28.028 1.00 87.62 96 ALA A N 1
ATOM 782 C CA . ALA A 1 96 ? -24.065 -8.046 28.697 1.00 87.62 96 ALA A CA 1
ATOM 783 C C . ALA A 1 96 ? -24.857 -9.099 29.485 1.00 87.62 96 ALA A C 1
ATOM 785 O O . ALA A 1 96 ? -24.470 -10.263 29.491 1.00 87.62 96 ALA A O 1
ATOM 786 N N . GLU A 1 97 ? -25.973 -8.720 30.109 1.00 89.00 97 GLU A N 1
ATOM 787 C CA . GLU A 1 97 ? -26.804 -9.638 30.894 1.00 89.00 97 GLU A CA 1
ATOM 788 C C . GLU A 1 97 ? -27.469 -10.695 30.011 1.00 89.00 97 GLU A C 1
ATOM 790 O O . GLU A 1 97 ? -27.553 -11.863 30.388 1.00 89.00 97 GLU A O 1
ATOM 795 N N . ARG A 1 98 ? -27.917 -10.289 28.820 1.00 89.62 98 ARG A N 1
ATOM 796 C CA . ARG A 1 98 ? -28.593 -11.176 27.871 1.00 89.62 98 ARG A CA 1
ATOM 797 C C . ARG A 1 98 ? -27.639 -12.071 27.085 1.00 89.62 98 ARG A C 1
ATOM 799 O O . ARG A 1 98 ? -28.002 -13.201 26.764 1.00 89.62 98 ARG A O 1
ATOM 806 N N . PHE A 1 99 ? -26.477 -11.550 26.695 1.00 89.81 99 PHE A N 1
ATOM 807 C CA . PHE A 1 99 ? -25.606 -12.204 25.712 1.00 89.81 99 PHE A CA 1
ATOM 808 C C . PHE A 1 99 ? -24.334 -12.815 26.301 1.00 89.81 99 PHE A C 1
ATOM 810 O O . PHE A 1 99 ? -23.731 -13.665 25.647 1.00 89.81 99 PHE A O 1
ATOM 817 N N . LEU A 1 100 ? -23.910 -12.407 27.501 1.00 93.25 100 LEU A N 1
ATOM 818 C CA . LEU A 1 100 ? -22.711 -12.941 28.144 1.00 93.25 100 LEU A CA 1
ATOM 819 C C . LEU A 1 100 ? -23.084 -13.860 29.301 1.00 93.25 100 LEU A C 1
ATOM 821 O O . LEU A 1 100 ? -23.937 -13.542 30.134 1.00 93.25 100 LEU A O 1
ATOM 825 N N . THR A 1 101 ? -22.391 -14.993 29.392 1.00 94.81 101 THR A N 1
ATOM 826 C CA . THR A 1 101 ? -22.593 -15.907 30.513 1.00 94.81 101 THR A CA 1
ATOM 827 C C . THR A 1 101 ? -22.143 -15.246 31.824 1.00 94.81 101 THR A C 1
ATOM 829 O O . THR A 1 101 ? -21.253 -14.383 31.807 1.00 94.81 101 THR A O 1
ATOM 832 N N . PRO A 1 102 ? -22.748 -15.607 32.969 1.00 93.56 102 PRO A N 1
ATOM 833 C CA . PRO A 1 102 ? -22.335 -15.084 34.268 1.00 93.56 102 PRO A CA 1
ATOM 834 C C . PRO A 1 102 ? -20.833 -15.260 34.530 1.00 93.56 102 PRO A C 1
ATOM 836 O O . PRO A 1 102 ? -20.182 -14.331 34.997 1.00 93.56 102 PRO A O 1
ATOM 839 N N . GLU A 1 103 ? -20.258 -16.400 34.144 1.00 92.19 103 GLU A N 1
ATOM 840 C CA . GLU A 1 103 ? -18.844 -16.730 34.363 1.00 92.19 103 GLU A CA 1
ATOM 841 C C . GLU A 1 103 ? -17.920 -15.778 33.599 1.00 92.19 103 GLU A C 1
ATOM 843 O O . GLU A 1 103 ? -16.924 -15.299 34.143 1.00 92.19 103 GLU A O 1
ATOM 848 N N . PHE A 1 104 ? -18.267 -15.456 32.348 1.00 90.12 104 PHE A N 1
ATOM 849 C CA . PHE A 1 104 ? -17.501 -14.507 31.545 1.00 90.12 104 PHE A CA 1
ATOM 850 C C . PHE A 1 104 ? -17.561 -13.095 32.140 1.00 90.12 104 PHE A C 1
ATOM 852 O O . PHE A 1 104 ? -16.548 -12.397 32.191 1.00 90.12 104 PHE A O 1
ATOM 859 N N . ARG A 1 105 ? -18.732 -12.676 32.637 1.00 91.12 105 ARG A N 1
ATOM 860 C CA . ARG A 1 105 ? -18.896 -11.372 33.296 1.00 91.12 105 ARG A CA 1
ATOM 861 C C . ARG A 1 105 ? -18.082 -11.283 34.584 1.00 91.12 105 ARG A C 1
ATOM 863 O O . ARG A 1 105 ? -17.393 -10.283 34.784 1.00 91.12 105 ARG A O 1
ATOM 870 N N . THR A 1 106 ? -18.097 -12.332 35.408 1.00 90.00 106 THR A N 1
ATOM 871 C CA . THR A 1 106 ? -17.252 -12.431 36.605 1.00 90.00 106 THR A CA 1
ATOM 872 C C . THR A 1 106 ? -15.774 -12.335 36.240 1.00 90.00 106 THR A C 1
ATOM 874 O O . THR A 1 106 ? -15.068 -11.510 36.809 1.00 90.00 106 THR A O 1
ATOM 877 N N . LEU A 1 107 ? -15.318 -13.097 35.241 1.00 86.44 107 LEU A N 1
ATOM 878 C CA . LEU A 1 107 ? -13.927 -13.077 34.787 1.00 86.44 107 LEU A CA 1
ATOM 879 C C . LEU A 1 107 ? -13.473 -11.674 34.350 1.00 86.44 107 LEU A C 1
ATOM 881 O O . LEU A 1 107 ? -12.410 -11.212 34.761 1.00 86.44 107 LEU A O 1
ATOM 885 N N . VAL A 1 108 ? -14.273 -10.980 33.532 1.00 85.44 108 VAL A N 1
ATOM 886 C CA . VAL A 1 108 ? -13.950 -9.620 33.070 1.00 85.44 108 VAL A CA 1
ATOM 887 C C . VAL A 1 108 ? -13.906 -8.632 34.238 1.00 85.44 108 VAL A C 1
ATOM 889 O O . VAL A 1 108 ? -12.979 -7.825 34.300 1.00 85.44 108 VAL A O 1
ATOM 892 N N . ALA A 1 109 ? -14.851 -8.710 35.180 1.00 84.94 109 ALA A N 1
ATOM 893 C CA . ALA A 1 109 ? -14.861 -7.857 36.368 1.00 84.94 109 ALA A CA 1
ATOM 894 C C . ALA A 1 109 ? -13.617 -8.083 37.247 1.00 84.94 109 ALA A C 1
ATOM 896 O O . ALA A 1 109 ? -12.983 -7.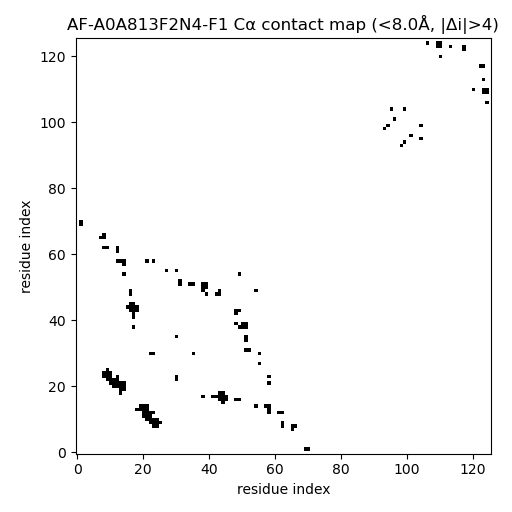119 37.679 1.00 84.94 109 ALA A O 1
ATOM 897 N N . THR A 1 110 ? -13.214 -9.343 37.446 1.00 84.00 110 THR A N 1
ATOM 898 C CA . THR A 1 110 ? -11.979 -9.699 38.160 1.00 84.00 110 THR A CA 1
ATOM 899 C C . THR A 1 110 ? -10.744 -9.112 37.476 1.00 84.00 110 THR A C 1
ATOM 901 O O . THR A 1 110 ? -9.874 -8.551 38.140 1.00 84.00 110 THR A O 1
ATOM 904 N N . LEU A 1 111 ? -10.676 -9.176 36.143 1.00 81.19 111 LEU A N 1
ATOM 905 C CA . LEU A 1 111 ? -9.559 -8.619 35.376 1.00 81.19 111 LEU A CA 1
ATOM 906 C C . LEU A 1 111 ? -9.517 -7.084 35.397 1.00 81.19 111 LEU A C 1
ATOM 908 O O . LEU A 1 111 ? -8.431 -6.515 35.445 1.00 81.19 111 LEU A O 1
ATOM 912 N N . GLN A 1 112 ? -10.669 -6.405 35.389 1.00 79.38 112 GLN A N 1
ATOM 913 C CA . GLN A 1 112 ? -10.751 -4.939 35.475 1.00 79.38 112 GLN A CA 1
ATOM 914 C C . GLN A 1 112 ? -10.320 -4.393 36.841 1.00 79.38 112 GLN A C 1
ATOM 916 O O . GLN A 1 112 ? -9.779 -3.292 36.912 1.00 79.38 112 GLN A O 1
ATOM 921 N N . GLY A 1 113 ? -10.552 -5.152 37.916 1.00 76.50 113 GLY A N 1
ATOM 922 C CA . GLY A 1 113 ? -10.099 -4.812 39.268 1.00 76.50 113 GLY A CA 1
ATOM 923 C C . GLY A 1 113 ? -8.608 -5.065 39.513 1.00 76.50 113 GLY A C 1
ATOM 924 O O . GLY A 1 113 ? -8.090 -4.677 40.560 1.00 76.50 113 GLY A O 1
ATOM 925 N N . CYS A 1 114 ? -7.907 -5.702 38.572 1.00 79.94 114 CYS A N 1
ATOM 926 C CA . CYS A 1 114 ? -6.484 -5.974 38.698 1.00 79.94 114 CYS A CA 1
ATOM 927 C C . CYS A 1 114 ? -5.682 -4.701 38.374 1.00 79.94 114 CYS A C 1
ATOM 929 O O . CYS A 1 114 ? -5.645 -4.241 37.234 1.00 79.94 114 CYS A O 1
ATOM 931 N N . LEU A 1 115 ? -5.089 -4.103 39.412 1.00 60.81 115 LEU A N 1
ATOM 932 C CA . LEU A 1 115 ? -4.468 -2.770 39.380 1.00 60.81 115 LEU A CA 1
ATOM 933 C C . LEU A 1 115 ? -3.232 -2.675 38.470 1.00 60.81 115 LEU A C 1
ATOM 935 O O . LEU A 1 115 ? -2.936 -1.595 37.962 1.00 60.81 115 LEU A O 1
ATOM 939 N N . ASP A 1 116 ? -2.562 -3.797 38.216 1.00 64.31 116 ASP A N 1
ATOM 940 C CA . ASP A 1 116 ? -1.424 -3.899 37.306 1.00 64.31 116 ASP A CA 1
ATOM 941 C C . ASP A 1 116 ? -1.784 -4.823 36.153 1.00 64.31 116 ASP A C 1
ATOM 943 O O . ASP A 1 116 ? -2.311 -5.905 36.390 1.00 64.31 116 ASP A O 1
ATOM 947 N N . ARG A 1 117 ? -1.486 -4.418 34.908 1.00 58.00 117 ARG A N 1
ATOM 948 C CA . ARG A 1 117 ? -1.677 -5.255 33.710 1.00 58.00 117 ARG A CA 1
ATOM 949 C C . ARG A 1 117 ? -0.990 -6.609 33.931 1.00 58.00 117 ARG A C 1
ATOM 951 O O . ARG A 1 117 ? 0.236 -6.679 33.802 1.00 58.00 117 ARG A O 1
ATOM 958 N N . PRO A 1 118 ? -1.733 -7.679 34.236 1.00 61.22 118 PRO A N 1
ATOM 959 C CA . PRO A 1 118 ? -1.111 -8.940 34.580 1.00 61.22 118 PRO A CA 1
ATOM 960 C C . PRO A 1 118 ? -0.525 -9.561 33.311 1.00 61.22 118 PRO A C 1
ATOM 962 O O . PRO A 1 118 ? -1.147 -9.547 32.248 1.00 61.22 118 PRO A O 1
ATOM 965 N N . THR A 1 119 ? 0.669 -10.140 33.408 1.00 64.19 119 THR A N 1
ATOM 966 C CA . THR A 1 119 ? 1.277 -10.902 32.304 1.00 64.19 119 THR A CA 1
ATOM 967 C C . THR A 1 119 ? 0.559 -12.230 32.042 1.00 64.19 119 THR A C 1
ATOM 969 O O . THR A 1 119 ? 0.734 -12.815 30.975 1.00 64.19 119 THR A O 1
ATOM 972 N N . ALA A 1 120 ? -0.279 -12.689 32.976 1.00 65.38 120 ALA A N 1
ATOM 973 C CA . ALA A 1 120 ? -1.131 -13.864 32.832 1.00 65.38 120 ALA A CA 1
ATOM 974 C C . ALA A 1 120 ? -2.446 -13.698 33.615 1.00 65.38 120 ALA A C 1
ATOM 976 O O . ALA A 1 120 ? -2.435 -13.235 34.751 1.00 65.38 120 ALA A O 1
ATOM 977 N N . ILE A 1 121 ? -3.570 -14.142 33.038 1.00 62.69 121 ILE A N 1
ATOM 978 C CA . ILE A 1 121 ? -4.918 -14.066 33.644 1.00 62.69 121 ILE A CA 1
ATOM 979 C C . ILE A 1 121 ? -4.961 -14.729 35.034 1.00 62.69 121 ILE A C 1
ATOM 981 O O . ILE A 1 121 ? -5.557 -14.183 35.959 1.00 62.69 121 ILE A O 1
ATOM 985 N N . ASN A 1 122 ? -4.249 -15.846 35.208 1.00 69.19 122 ASN A N 1
ATOM 986 C CA . ASN A 1 122 ? -4.181 -16.596 36.469 1.00 69.19 122 ASN A CA 1
ATOM 987 C C . ASN A 1 122 ? -3.499 -15.820 37.613 1.00 69.19 122 ASN A C 1
ATOM 989 O O . ASN A 1 122 ? -3.578 -16.240 38.759 1.00 69.19 122 ASN A O 1
ATOM 993 N N . ALA A 1 123 ? -2.817 -14.703 37.329 1.00 66.50 123 ALA A N 1
ATOM 994 C CA . ALA A 1 123 ? -2.257 -13.842 38.371 1.00 66.50 123 ALA A CA 1
ATOM 995 C C . ALA A 1 123 ? -3.330 -12.982 39.069 1.00 66.50 123 ALA A C 1
ATOM 997 O O . ALA A 1 123 ? -3.080 -12.479 40.160 1.00 66.50 123 ALA A O 1
ATOM 998 N N . CYS A 1 124 ? -4.511 -12.823 38.456 1.00 66.56 124 CYS A N 1
ATOM 999 C CA . CYS A 1 124 ? -5.629 -12.037 38.996 1.00 66.56 124 CYS A CA 1
ATOM 1000 C C . CYS A 1 124 ? -6.828 -12.890 39.429 1.00 66.56 124 CYS A C 1
ATOM 1002 O O . CYS A 1 124 ? -7.691 -12.397 40.147 1.00 66.56 124 CYS A O 1
ATOM 1004 N N . VAL A 1 125 ? -6.906 -14.145 38.983 1.00 62.38 125 VAL A N 1
ATOM 1005 C CA . VAL A 1 125 ? -8.006 -15.067 39.291 1.00 62.38 125 VAL A CA 1
ATOM 1006 C C . VAL A 1 125 ? -7.445 -16.177 40.185 1.00 62.38 125 VAL A C 1
ATOM 1008 O O . VAL A 1 125 ? -6.723 -17.038 39.684 1.00 62.38 125 VAL A O 1
ATOM 1011 N N . GLN A 1 126 ? -7.716 -16.110 41.496 1.00 57.50 126 GLN A N 1
ATOM 1012 C CA . GLN A 1 126 ? -7.467 -17.204 42.451 1.00 57.50 126 GLN A CA 1
ATOM 1013 C C . GLN A 1 126 ? -8.684 -18.119 42.545 1.00 57.50 126 GLN A C 1
ATOM 1015 O O . GLN A 1 126 ? -9.810 -17.576 42.623 1.00 57.50 126 GLN A O 1
#

Organism: Polarella glacialis (NCBI:txid89957)

Foldseek 3Di:
DDDDDLCQLFWFQADQQQRDTDGHNPDLVVQCVVCQVVQVPTDTPDPDRDGSVRVVVSSVVSSVCSVCVVVVVVVVVVVCVVDPDDPCVPVVDDPCVVPPDPVVVVLVVQCVPPPDNDPDSVVRPD

Nearest PDB structures (foldseek):
  7kwg-assembly1_g  TM=2.758E-01  e=9.835E+00  Staphylococcus aureus subsp. aureus NCTC 8325

Solvent-accessible surface area (backbone atoms only — not comparable to full-atom values): 7882 Å² total; per-residue (Å²): 134,84,92,70,64,66,62,72,60,27,40,76,39,74,43,76,57,54,73,43,72,42,68,50,86,81,54,66,66,62,42,46,74,69,38,41,68,54,53,74,68,52,68,46,82,46,99,64,74,73,51,62,67,58,54,50,50,53,47,50,50,54,40,50,53,64,68,47,44,64,59,55,50,48,54,49,51,52,53,45,68,75,68,65,76,70,92,62,64,67,83,76,52,81,57,54,83,83,75,44,56,69,67,59,53,51,52,52,53,45,56,71,70,40,92,58,90,66,96,46,74,71,80,59,56,132

Sequence (126 aa):
AHYMCNCRLTRNFFVRSLGEHFEYDGDDVTFARQYEKVIAASESAEAAHPSVDEVLADIKEQREQRRTLPQEAELRARHIAASYNRLRPEVYNLDAERFLTPEFRTLVATLQGCLDRPTAINACVQ

Radius of gyration: 25.52 Å; Cα contacts (8 Å, |Δi|>4): 87; chains: 1; bounding box: 48×31×71 Å

Mean predicted aligned error: 9.84 Å

Secondary structure (DSSP, 8-state):
-----HHHHHS-EEETTTTEEE---S-HHHHHHHHHHHHHHSPPSSSSPPPHHHHHHHHHHHHHHHHHHHHHHHHHHHHHHHH---S-GGGGS--HHHHS-HHHHHHHHHHHT-SS--SSGGGT--